Protein AF-A0A192B1Q5-F1 (afdb_monomer)

Sequence (68 aa):
MYSYQERVRAVELYLKLGKRSKATIRQLGYPTKNSLKAWCNEFEKIGDLQ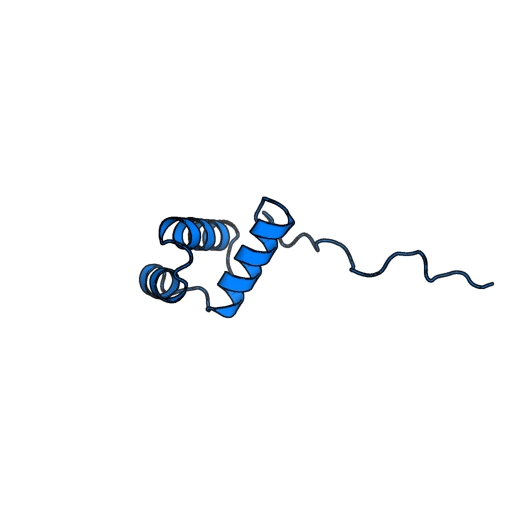RGYVRVKPKYSEEQKNVG

Solvent-accessible surface area (backbone atoms only — not comparable to full-atom values): 4388 Å² total; per-residue (Å²): 137,82,54,50,68,58,52,51,55,48,46,53,44,19,57,76,59,68,72,34,58,70,60,37,27,70,72,63,78,46,69,55,71,67,57,52,51,51,51,47,52,44,26,74,73,69,76,48,73,69,81,53,97,64,81,82,63,80,96,59,74,91,80,82,77,75,92,128

pLDDT: mean 72.52, std 16.24, range [40.19, 88.88]

Nearest PDB structures (foldseek):
  9f80-assembly1_A  TM=6.276E-01  e=3.088E+00  Mycobacterium tuberculosis H37Rv
  3onq-assembly3_D  TM=6.176E-01  e=3.728E+00  Bifidobacterium adolescentis ATCC 15703

Mean predicted aligned error: 10.76 Å

Foldseek 3Di:
DDAQVRLVQLQVVCVVVPNPQVVSCVVSVDDDSVSNVVQNVVCVVVVDRDNDVPPPDDPDPPPPPDPD

Secondary structure (DSSP, 8-state):
---HHHHHHHHHHHHHTTS-HHHHHHHHS---HHHHHHHHHHHHHHSS--SS------SS-TTSS---

Structure (mmCIF, N/CA/C/O backbone):
data_AF-A0A192B1Q5-F1
#
_entry.id   AF-A0A192B1Q5-F1
#
loop_
_atom_site.group_PDB
_atom_site.id
_atom_site.type_symbol
_atom_site.label_atom_id
_atom_site.label_alt_id
_atom_site.label_comp_id
_atom_site.label_asym_id
_atom_site.label_entity_id
_atom_site.label_seq_id
_atom_site.pdbx_PDB_ins_code
_atom_site.Cartn_x
_atom_site.Cartn_y
_atom_site.Cartn_z
_atom_site.occupancy
_atom_site.B_iso_or_equiv
_atom_site.auth_seq_id
_atom_site.auth_comp_id
_atom_site.auth_asym_id
_atom_site.auth_atom_id
_atom_site.pdbx_PDB_model_num
ATOM 1 N N . MET A 1 1 ? -4.218 -14.904 -1.386 1.00 62.03 1 MET A N 1
ATOM 2 C CA . MET A 1 1 ? -3.488 -14.205 -2.470 1.00 62.03 1 MET A CA 1
ATOM 3 C C . MET A 1 1 ? -4.371 -13.037 -2.894 1.00 62.03 1 MET A C 1
ATOM 5 O O . MET A 1 1 ? -5.530 -13.302 -3.156 1.00 62.03 1 MET A O 1
ATOM 9 N N . TYR A 1 2 ? -3.904 -11.783 -2.866 1.00 76.56 2 TYR A N 1
ATOM 10 C CA . TYR A 1 2 ? -4.743 -10.622 -3.229 1.00 76.56 2 TYR A CA 1
ATOM 11 C C . TYR A 1 2 ? -4.561 -10.263 -4.699 1.00 76.56 2 TYR A C 1
ATOM 13 O O . TYR A 1 2 ? -3.414 -10.228 -5.170 1.00 76.56 2 TYR A O 1
ATOM 21 N N . SER A 1 3 ? -5.657 -9.962 -5.385 1.00 82.25 3 SER A N 1
ATOM 22 C CA . SER A 1 3 ? -5.670 -9.535 -6.785 1.00 82.25 3 SER A CA 1
ATOM 23 C C . SER A 1 3 ? -5.018 -8.166 -6.936 1.00 82.25 3 SER A C 1
ATOM 25 O O . SER A 1 3 ? -5.029 -7.360 -6.009 1.00 82.25 3 SER A O 1
ATOM 27 N N . TYR A 1 4 ? -4.467 -7.862 -8.111 1.00 80.50 4 TYR A N 1
ATOM 28 C CA . TYR A 1 4 ? -3.840 -6.560 -8.361 1.00 80.50 4 TYR A CA 1
ATOM 29 C C . TYR A 1 4 ? -4.778 -5.385 -8.048 1.00 80.50 4 TYR A C 1
ATOM 31 O O . TYR A 1 4 ? -4.397 -4.469 -7.323 1.00 80.50 4 TYR A O 1
ATOM 39 N N . GLN A 1 5 ? -6.030 -5.463 -8.509 1.00 82.62 5 GLN A N 1
ATOM 40 C CA . GLN A 1 5 ? -7.040 -4.435 -8.253 1.00 82.62 5 GLN A CA 1
ATOM 41 C C . GLN A 1 5 ? -7.288 -4.217 -6.756 1.00 82.62 5 GLN A C 1
ATOM 43 O O . GLN A 1 5 ? -7.441 -3.082 -6.318 1.00 82.62 5 GLN A O 1
ATOM 48 N N . GLU A 1 6 ? -7.277 -5.284 -5.954 1.00 84.75 6 GLU A N 1
ATOM 49 C CA . GLU A 1 6 ? -7.432 -5.190 -4.501 1.00 84.75 6 GLU A CA 1
ATOM 50 C C . GLU A 1 6 ? -6.250 -4.464 -3.847 1.00 84.75 6 GLU A C 1
ATOM 52 O O . GLU A 1 6 ? -6.448 -3.672 -2.927 1.00 84.75 6 GLU A O 1
ATOM 57 N N . ARG A 1 7 ? -5.025 -4.690 -4.343 1.00 84.56 7 ARG A N 1
ATOM 58 C CA . ARG A 1 7 ? -3.814 -4.015 -3.847 1.00 84.56 7 ARG A CA 1
ATOM 59 C C . ARG A 1 7 ? -3.813 -2.535 -4.198 1.00 84.56 7 ARG A C 1
ATOM 61 O O . ARG A 1 7 ? -3.563 -1.718 -3.317 1.00 84.56 7 ARG A O 1
ATOM 68 N N . VAL A 1 8 ? -4.137 -2.198 -5.448 1.00 83.38 8 VAL A N 1
ATOM 69 C CA . VAL A 1 8 ? -4.248 -0.805 -5.914 1.00 83.38 8 VAL A CA 1
ATOM 70 C C . VAL A 1 8 ? -5.289 -0.062 -5.095 1.00 83.38 8 VAL A C 1
ATOM 72 O O . VAL A 1 8 ? -4.968 0.949 -4.478 1.00 83.38 8 VAL A O 1
ATOM 75 N N . ARG A 1 9 ? -6.490 -0.633 -4.964 1.00 87.25 9 ARG A N 1
ATOM 76 C CA . ARG A 1 9 ? -7.578 -0.025 -4.194 1.00 87.25 9 ARG A CA 1
ATOM 77 C C . ARG A 1 9 ? -7.197 0.191 -2.728 1.00 87.25 9 ARG A C 1
ATOM 79 O O . ARG A 1 9 ? -7.563 1.208 -2.145 1.00 87.25 9 ARG A O 1
ATOM 86 N N . ALA A 1 10 ? -6.443 -0.735 -2.131 1.00 88.88 10 ALA A N 1
ATOM 87 C CA . ALA A 1 10 ? -5.951 -0.597 -0.763 1.00 88.88 10 ALA A CA 1
ATOM 88 C C . ALA A 1 10 ? -4.914 0.524 -0.610 1.00 88.88 10 ALA A C 1
ATOM 90 O O . ALA A 1 10 ? -4.980 1.282 0.357 1.00 88.88 10 ALA A O 1
ATOM 91 N N . VAL A 1 11 ? -3.976 0.658 -1.549 1.00 84.75 11 VAL A N 1
ATOM 92 C CA . VAL A 1 11 ? -2.948 1.710 -1.507 1.00 84.75 11 VAL A CA 1
ATOM 93 C C . VAL A 1 11 ? -3.533 3.084 -1.832 1.00 84.75 11 VAL A C 1
ATOM 95 O O . VAL A 1 11 ? -3.242 4.039 -1.116 1.00 84.75 11 VAL A O 1
ATOM 98 N N . GLU A 1 12 ? -4.416 3.194 -2.824 1.00 85.38 12 GLU A N 1
ATOM 99 C CA . GLU A 1 12 ? -5.144 4.435 -3.114 1.00 85.38 12 GLU A CA 1
ATOM 100 C C . GLU A 1 12 ? -5.951 4.900 -1.901 1.00 85.38 12 G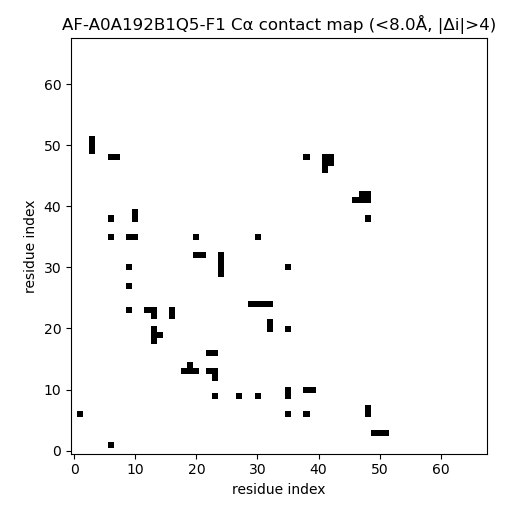LU A C 1
ATOM 102 O O . GLU A 1 12 ? -5.887 6.067 -1.511 1.00 85.38 12 GLU A O 1
ATOM 107 N N . LEU A 1 13 ? -6.674 3.979 -1.254 1.00 87.56 13 LEU A N 1
ATOM 108 C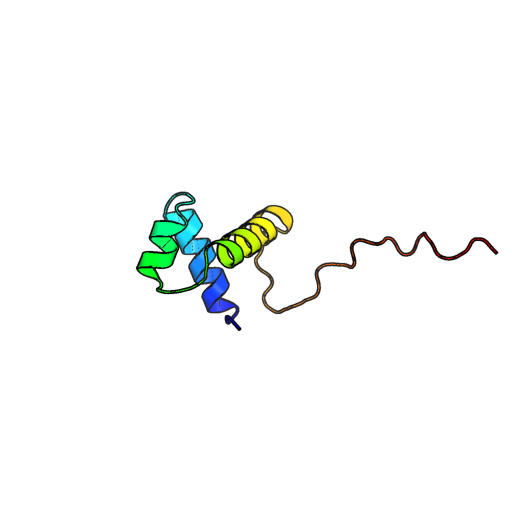 CA . LEU A 1 13 ? -7.436 4.290 -0.051 1.00 87.56 13 LEU A CA 1
ATOM 109 C C . LEU A 1 13 ? -6.513 4.697 1.107 1.00 87.56 13 LEU A C 1
ATOM 111 O O . LEU A 1 13 ? -6.817 5.645 1.829 1.00 87.56 13 LEU A O 1
ATOM 115 N N . TYR A 1 14 ? -5.364 4.037 1.260 1.00 86.00 14 TYR A N 1
ATOM 116 C CA . TYR A 1 14 ? -4.357 4.391 2.259 1.00 86.00 14 TYR A CA 1
ATOM 117 C C . TYR A 1 14 ? -3.789 5.799 2.054 1.00 86.00 14 TYR A C 1
ATOM 119 O O . TYR A 1 14 ? -3.654 6.546 3.027 1.00 86.00 14 TYR A O 1
ATOM 127 N N . LEU A 1 15 ? -3.497 6.182 0.808 1.00 83.81 15 LEU A N 1
ATOM 128 C CA . LEU A 1 15 ? -3.044 7.529 0.456 1.00 83.81 15 LEU A CA 1
ATOM 129 C C . LEU A 1 15 ? -4.152 8.561 0.694 1.00 83.81 15 LEU A C 1
ATOM 131 O O . LEU A 1 15 ? -3.914 9.566 1.362 1.00 83.81 15 LEU A O 1
ATOM 135 N N . LYS A 1 16 ? -5.384 8.270 0.258 1.00 85.88 16 LYS A N 1
ATOM 136 C CA . LYS A 1 16 ? -6.559 9.134 0.450 1.00 85.88 16 LYS A CA 1
ATOM 137 C C . LYS A 1 16 ? -6.892 9.372 1.925 1.00 85.88 16 LYS A C 1
ATOM 139 O O . LYS A 1 16 ? -7.309 10.464 2.294 1.00 85.88 16 LYS A O 1
ATOM 144 N N . LEU A 1 17 ? -6.686 8.370 2.781 1.00 84.06 17 LEU A N 1
ATOM 145 C CA . LEU A 1 17 ? -6.888 8.460 4.232 1.00 84.06 17 LEU A CA 1
ATOM 146 C C . LEU A 1 17 ? -5.688 9.071 4.982 1.00 84.06 17 LEU A C 1
ATOM 148 O O . LEU A 1 17 ? -5.692 9.091 6.216 1.00 84.06 17 LEU A O 1
ATOM 152 N N . GLY A 1 18 ? -4.650 9.532 4.276 1.00 85.31 18 GLY A N 1
ATOM 153 C CA . GLY A 1 18 ? -3.473 10.161 4.877 1.00 85.31 18 GLY A CA 1
ATOM 154 C C . GLY A 1 18 ? -2.568 9.169 5.608 1.00 85.31 18 GLY A C 1
ATOM 155 O O . GLY A 1 18 ? -2.187 9.394 6.754 1.00 85.31 18 GLY A O 1
ATOM 156 N N . LYS A 1 19 ? -2.254 8.033 4.973 1.00 80.19 19 LYS A N 1
ATOM 157 C CA . LYS A 1 19 ? -1.374 6.977 5.504 1.00 80.19 19 LYS A CA 1
ATOM 158 C C . LYS A 1 19 ? -1.919 6.268 6.764 1.00 80.19 19 LYS A C 1
ATOM 160 O O . LYS A 1 19 ? -1.174 5.663 7.547 1.00 80.19 19 LYS A O 1
ATOM 165 N N . ARG A 1 20 ? -3.247 6.258 6.952 1.00 85.25 20 ARG A N 1
ATOM 166 C CA . ARG A 1 20 ? -3.932 5.587 8.078 1.00 85.25 20 ARG A CA 1
ATOM 167 C C . ARG A 1 20 ? -4.251 4.118 7.778 1.00 85.25 20 ARG A C 1
ATOM 169 O O . ARG A 1 20 ? -5.348 3.760 7.349 1.00 85.25 20 ARG A O 1
ATOM 176 N N . SER A 1 21 ? -3.300 3.240 8.103 1.00 83.38 21 SER A N 1
ATOM 177 C CA . SER A 1 21 ? -3.410 1.786 7.865 1.00 83.38 21 SER A CA 1
ATOM 178 C C . SER A 1 21 ? -4.620 1.145 8.551 1.00 83.38 21 SER A C 1
ATOM 180 O O . SER A 1 21 ? -5.383 0.444 7.899 1.00 83.38 21 SER A O 1
ATOM 182 N N . LYS A 1 22 ? -4.864 1.429 9.838 1.00 85.12 22 LYS A N 1
ATOM 183 C CA . LYS A 1 22 ? -6.029 0.884 10.565 1.00 85.12 22 LYS A CA 1
ATOM 184 C C . LYS A 1 22 ? -7.367 1.258 9.920 1.00 85.12 22 LYS A C 1
ATOM 186 O O . LYS A 1 22 ? -8.261 0.422 9.873 1.00 85.12 22 LYS A O 1
ATOM 191 N N . ALA A 1 23 ? -7.497 2.490 9.428 1.00 87.19 23 ALA A N 1
ATOM 192 C CA . ALA A 1 23 ? -8.724 2.954 8.786 1.00 87.19 23 ALA A CA 1
ATOM 193 C C . ALA A 1 23 ? -8.961 2.228 7.454 1.00 87.19 23 ALA A C 1
ATOM 195 O O . ALA A 1 23 ? -10.062 1.752 7.206 1.00 87.19 23 ALA A O 1
ATOM 196 N N . THR A 1 24 ? -7.895 2.046 6.669 1.00 88.12 24 THR A N 1
ATOM 197 C CA . THR A 1 24 ? -7.927 1.299 5.400 1.00 88.12 24 THR A CA 1
ATOM 198 C C . THR A 1 24 ? -8.362 -0.154 5.626 1.00 88.12 24 THR A C 1
ATOM 200 O O . THR A 1 24 ? -9.275 -0.636 4.965 1.00 88.12 24 THR A O 1
ATOM 203 N N . ILE A 1 25 ? -7.771 -0.828 6.621 1.00 88.25 25 ILE A N 1
ATOM 204 C CA . ILE A 1 25 ? -8.084 -2.227 6.963 1.00 88.25 25 ILE A CA 1
ATOM 205 C C . ILE A 1 25 ? -9.518 -2.361 7.481 1.00 88.25 25 ILE A C 1
ATOM 207 O O . ILE A 1 25 ? -10.220 -3.291 7.105 1.00 88.25 25 ILE A O 1
ATOM 211 N N . ARG A 1 26 ? -9.981 -1.427 8.321 1.00 88.38 26 ARG A N 1
ATOM 212 C CA . ARG A 1 26 ? -11.359 -1.432 8.831 1.00 88.38 26 ARG A CA 1
ATOM 213 C C . ARG A 1 26 ? -12.389 -1.215 7.720 1.00 88.38 26 ARG A C 1
ATOM 215 O O . ARG A 1 26 ? -13.490 -1.737 7.820 1.00 88.38 26 ARG A O 1
ATOM 222 N N . GLN A 1 27 ? -12.041 -0.437 6.698 1.00 86.31 27 GLN A N 1
ATOM 223 C CA . GLN A 1 27 ? -12.943 -0.097 5.601 1.00 86.31 27 GLN A CA 1
ATOM 224 C C . GLN A 1 27 ? -13.000 -1.179 4.517 1.00 86.31 27 GLN A C 1
ATOM 226 O O . GLN A 1 27 ? -14.061 -1.401 3.946 1.00 86.31 27 GLN A O 1
ATOM 231 N N . LEU A 1 28 ? -11.881 -1.847 4.236 1.00 86.25 28 LEU A N 1
ATOM 232 C CA . LEU A 1 28 ? -11.814 -2.910 3.230 1.00 86.25 28 LEU A CA 1
ATOM 233 C C . LEU A 1 28 ? -12.036 -4.311 3.821 1.00 86.25 28 LEU A C 1
ATOM 235 O O . LEU A 1 28 ? -12.432 -5.212 3.096 1.00 86.25 28 LEU A O 1
ATOM 239 N N . GLY A 1 29 ? -11.785 -4.526 5.116 1.00 86.31 29 GLY A N 1
ATOM 240 C CA . GLY A 1 29 ? -11.842 -5.850 5.762 1.00 86.31 29 GLY A CA 1
ATOM 241 C C . GLY A 1 29 ? -10.630 -6.747 5.464 1.00 86.31 29 GLY A C 1
ATOM 242 O O . GLY A 1 29 ? -10.444 -7.793 6.078 1.00 86.31 29 GLY A O 1
ATOM 243 N N . TYR A 1 30 ? -9.774 -6.298 4.555 1.00 75.31 30 TYR A N 1
ATOM 244 C CA . TYR A 1 30 ? -8.478 -6.828 4.142 1.00 75.31 30 TYR A CA 1
ATOM 245 C C . TYR A 1 30 ? -7.638 -5.616 3.685 1.00 75.31 30 TYR A C 1
ATOM 247 O O . TYR A 1 30 ? -8.188 -4.524 3.562 1.00 75.31 30 TYR A O 1
ATOM 255 N N . PRO A 1 31 ? -6.334 -5.699 3.384 1.00 77.44 31 PRO A N 1
ATOM 256 C CA . PRO A 1 31 ? -5.338 -6.712 3.729 1.00 77.44 31 PRO A CA 1
ATOM 257 C C . PRO A 1 31 ? -4.837 -6.566 5.182 1.00 77.44 31 PRO A C 1
ATOM 259 O O . PRO A 1 31 ? -5.304 -5.720 5.937 1.00 77.44 31 PRO A O 1
ATOM 262 N N . THR A 1 32 ? -3.832 -7.343 5.595 1.00 82.94 32 THR A N 1
ATOM 263 C CA . THR A 1 32 ? -3.144 -7.107 6.877 1.00 82.94 32 THR A CA 1
ATOM 264 C C . THR A 1 32 ? -2.222 -5.884 6.811 1.00 82.94 32 THR A C 1
ATOM 266 O O . THR A 1 32 ? -1.749 -5.477 5.746 1.00 82.94 32 THR A O 1
ATOM 269 N N . LYS A 1 33 ? -1.904 -5.308 7.980 1.00 82.44 33 LYS A N 1
ATOM 270 C CA . LYS A 1 33 ? -1.018 -4.135 8.116 1.00 82.44 33 LYS A CA 1
ATOM 271 C C . LYS A 1 33 ? 0.325 -4.316 7.397 1.00 82.44 33 LYS A C 1
ATOM 273 O O . LYS A 1 33 ? 0.821 -3.367 6.797 1.00 82.44 33 LYS A O 1
ATOM 278 N N . ASN A 1 34 ? 0.892 -5.521 7.444 1.00 83.81 34 ASN A N 1
ATOM 279 C CA . ASN A 1 34 ? 2.183 -5.824 6.825 1.00 83.81 34 ASN A CA 1
ATOM 280 C C . ASN A 1 34 ? 2.097 -5.824 5.297 1.00 83.81 34 ASN A C 1
ATOM 282 O O . ASN A 1 34 ? 2.961 -5.242 4.648 1.00 83.81 34 ASN A O 1
ATOM 286 N N . SER A 1 35 ? 1.036 -6.400 4.728 1.00 86.50 35 SER A N 1
ATOM 287 C CA . SER A 1 35 ? 0.803 -6.379 3.282 1.00 86.50 35 SER A CA 1
ATOM 288 C C . SER A 1 35 ? 0.608 -4.956 2.766 1.00 86.50 35 SER A C 1
ATOM 290 O O . SER A 1 35 ? 1.249 -4.576 1.794 1.00 86.50 35 SER A O 1
ATOM 292 N N . LEU A 1 36 ? -0.189 -4.138 3.463 1.00 85.31 36 LEU A N 1
ATOM 293 C CA . LEU A 1 36 ? -0.395 -2.739 3.081 1.00 85.31 36 LEU A CA 1
ATOM 294 C C . LEU A 1 36 ? 0.919 -1.945 3.096 1.00 85.31 36 LEU A C 1
ATOM 296 O O . LEU A 1 36 ? 1.188 -1.164 2.188 1.00 85.31 36 LEU A O 1
ATOM 300 N N . LYS A 1 37 ? 1.761 -2.177 4.111 1.00 84.94 37 LYS A N 1
ATOM 301 C CA . LYS A 1 37 ? 3.067 -1.521 4.240 1.00 84.94 37 LYS A CA 1
ATOM 30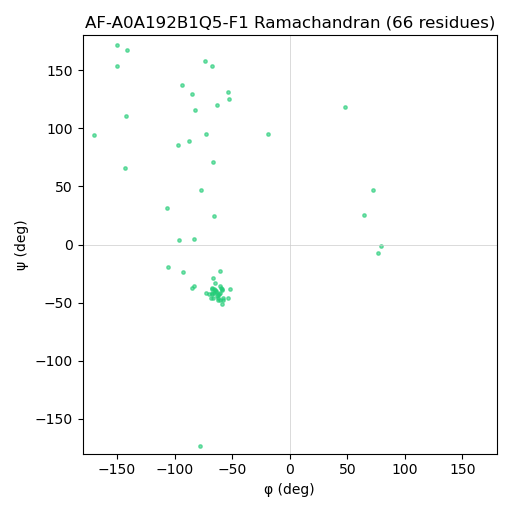2 C C . LYS A 1 37 ? 4.044 -1.966 3.148 1.00 84.94 37 LYS A C 1
ATOM 304 O O . LYS A 1 37 ? 4.788 -1.133 2.641 1.00 84.94 37 LYS A O 1
ATOM 309 N N . ALA A 1 38 ? 4.024 -3.247 2.771 1.00 84.81 38 ALA A N 1
ATOM 310 C CA . ALA A 1 38 ? 4.821 -3.766 1.662 1.00 84.81 38 ALA A CA 1
ATOM 311 C C . ALA A 1 38 ? 4.423 -3.107 0.333 1.00 84.81 38 ALA A C 1
ATOM 313 O O . ALA A 1 38 ? 5.291 -2.582 -0.355 1.00 84.81 38 ALA A O 1
ATOM 314 N N . TRP A 1 39 ? 3.123 -3.035 0.035 1.00 86.38 39 TRP A N 1
ATOM 315 C CA . TRP A 1 39 ? 2.619 -2.410 -1.192 1.00 86.38 39 TRP A CA 1
ATOM 316 C C . TRP A 1 39 ? 2.913 -0.910 -1.249 1.00 86.38 39 TRP A C 1
ATOM 318 O O . TRP A 1 39 ? 3.332 -0.414 -2.287 1.00 86.38 39 TRP A O 1
ATOM 328 N N . CYS A 1 40 ? 2.770 -0.187 -0.134 1.00 81.69 40 CYS A N 1
ATOM 329 C CA . CYS A 1 40 ? 3.128 1.235 -0.089 1.00 81.69 40 CYS A CA 1
ATOM 330 C C . CYS A 1 40 ? 4.627 1.463 -0.316 1.00 81.69 40 CYS A C 1
ATOM 332 O O . CYS A 1 40 ? 4.993 2.383 -1.032 1.00 81.69 40 CYS A O 1
ATOM 334 N N . ASN A 1 41 ? 5.487 0.610 0.248 1.00 82.56 41 ASN A N 1
ATOM 335 C CA . ASN A 1 41 ? 6.933 0.691 0.040 1.00 82.56 41 ASN A CA 1
ATOM 336 C C . ASN A 1 41 ? 7.324 0.363 -1.412 1.00 82.56 41 ASN A C 1
ATOM 338 O O . ASN A 1 41 ? 8.229 0.986 -1.957 1.00 82.56 41 ASN A O 1
ATOM 342 N N . GLU A 1 42 ? 6.649 -0.596 -2.054 1.00 81.38 42 GLU A N 1
ATOM 343 C CA . GLU A 1 42 ? 6.816 -0.842 -3.494 1.00 81.38 42 GLU A CA 1
ATOM 344 C C . GLU A 1 42 ? 6.383 0.374 -4.320 1.00 81.38 42 GLU A C 1
ATOM 346 O O . GLU A 1 42 ? 7.138 0.815 -5.184 1.00 81.38 42 GLU A O 1
ATOM 351 N N . PHE A 1 43 ? 5.228 0.961 -4.000 1.00 80.50 43 PHE A N 1
ATOM 352 C CA . PHE A 1 43 ? 4.712 2.150 -4.675 1.00 80.50 43 PHE A CA 1
ATOM 353 C C . PHE A 1 43 ? 5.639 3.364 -4.512 1.00 80.50 43 PHE A C 1
ATOM 355 O O . PHE A 1 43 ? 5.936 4.035 -5.492 1.00 80.50 43 PHE A O 1
ATOM 362 N N . GLU A 1 44 ? 6.171 3.618 -3.310 1.00 75.62 44 GLU A N 1
ATOM 363 C CA . GLU A 1 44 ? 7.131 4.709 -3.062 1.00 75.62 44 GLU A CA 1
ATOM 364 C C . GLU A 1 44 ? 8.481 4.483 -3.771 1.00 75.62 44 GLU A C 1
A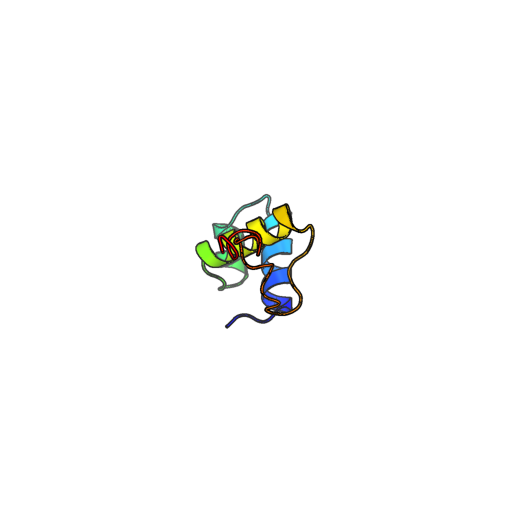TOM 366 O O . GLU A 1 44 ? 9.145 5.449 -4.135 1.00 75.62 44 GLU A O 1
ATOM 371 N N . LYS A 1 45 ? 8.897 3.228 -3.993 1.00 75.81 45 LYS A N 1
ATOM 372 C CA . LYS A 1 45 ? 10.171 2.907 -4.663 1.00 75.81 45 LYS A CA 1
ATOM 373 C C . LYS A 1 45 ? 10.098 2.903 -6.185 1.00 75.81 45 LYS A C 1
ATOM 375 O O . LYS A 1 45 ? 11.084 3.243 -6.830 1.00 75.81 45 LYS A O 1
ATOM 380 N N . ILE A 1 46 ? 8.993 2.423 -6.746 1.00 71.50 46 ILE A N 1
ATOM 381 C CA . ILE A 1 46 ? 8.853 2.160 -8.186 1.00 71.50 46 ILE A CA 1
ATOM 382 C C . ILE A 1 46 ? 7.972 3.227 -8.849 1.00 71.50 46 ILE A C 1
ATOM 384 O O . ILE A 1 46 ? 8.047 3.418 -10.057 1.00 71.50 46 ILE A O 1
ATOM 388 N N . GLY A 1 47 ? 7.161 3.946 -8.068 1.00 65.12 47 GLY A N 1
ATOM 389 C CA . GLY A 1 47 ? 6.158 4.886 -8.567 1.00 65.12 47 GLY A CA 1
ATOM 390 C C . GLY A 1 47 ? 4.877 4.210 -9.061 1.00 65.12 47 GLY A C 1
ATOM 391 O O . GLY A 1 47 ? 3.950 4.904 -9.465 1.00 65.12 47 GLY A O 1
ATOM 392 N N . ASP A 1 48 ? 4.809 2.876 -9.020 1.00 63.38 48 ASP A N 1
ATOM 393 C CA . ASP A 1 48 ? 3.635 2.101 -9.411 1.00 63.38 48 ASP A CA 1
ATOM 394 C C . ASP A 1 48 ? 3.547 0.784 -8.623 1.00 63.38 48 ASP A C 1
ATOM 396 O O . ASP A 1 48 ? 4.549 0.236 -8.152 1.00 63.38 48 ASP A O 1
ATOM 400 N N . LEU A 1 49 ? 2.328 0.270 -8.465 1.00 65.38 49 LEU A N 1
ATOM 401 C CA . LEU A 1 49 ? 2.086 -1.059 -7.917 1.00 65.38 49 LEU A CA 1
ATOM 402 C C . LEU A 1 49 ? 2.208 -2.062 -9.049 1.00 65.38 49 LEU A C 1
ATOM 404 O O . LEU A 1 49 ? 1.565 -1.926 -10.088 1.00 65.38 49 LEU A O 1
ATOM 408 N N . GLN A 1 50 ? 2.996 -3.113 -8.851 1.00 58.50 50 GLN A N 1
ATOM 409 C CA . GLN A 1 50 ? 3.166 -4.105 -9.900 1.00 58.50 50 GLN A CA 1
ATOM 410 C C . GLN A 1 50 ? 1.856 -4.825 -10.245 1.00 58.50 50 GL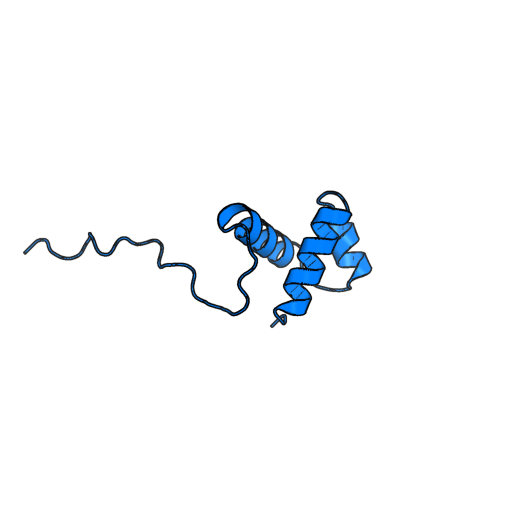N A C 1
ATOM 412 O O . GLN A 1 50 ? 1.258 -5.508 -9.408 1.00 58.50 50 GLN A O 1
ATOM 417 N N . ARG A 1 51 ? 1.454 -4.701 -11.518 1.00 56.03 51 ARG A N 1
ATOM 418 C CA . ARG A 1 51 ? 0.242 -5.282 -12.131 1.00 56.03 51 ARG A CA 1
ATOM 419 C C . ARG A 1 51 ? 0.164 -6.806 -12.088 1.00 56.03 51 ARG A C 1
ATOM 421 O O . ARG A 1 51 ? -0.918 -7.383 -12.113 1.00 56.03 51 ARG A O 1
ATOM 428 N N . GLY A 1 52 ? 1.313 -7.452 -11.961 1.00 50.19 52 GLY A N 1
ATOM 429 C CA . GLY A 1 52 ? 1.464 -8.876 -11.709 1.00 50.19 52 GLY A CA 1
ATOM 430 C C . GLY A 1 52 ? 2.626 -9.088 -10.752 1.00 50.19 52 GLY A C 1
ATOM 431 O O . GLY A 1 52 ? 3.400 -8.169 -10.504 1.00 50.19 52 GLY A O 1
ATOM 432 N N . TYR A 1 53 ? 2.758 -10.296 -10.211 1.00 48.28 53 TYR A N 1
ATOM 433 C CA . TYR A 1 53 ? 3.920 -10.712 -9.424 1.00 48.28 53 TYR A CA 1
ATOM 434 C C . TYR A 1 53 ? 5.161 -10.769 -10.334 1.00 48.28 53 TYR A C 1
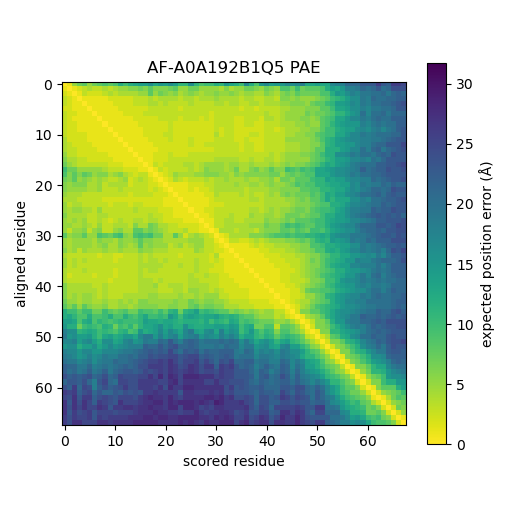ATOM 436 O O . TYR A 1 53 ? 5.620 -11.837 -10.726 1.00 48.28 53 TYR A O 1
ATOM 444 N N . VAL A 1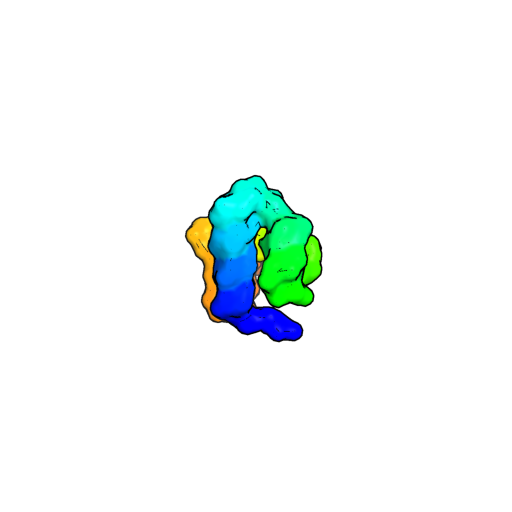 54 ? 5.670 -9.617 -10.753 1.00 44.88 54 VAL A N 1
ATOM 445 C CA . VAL A 1 54 ? 6.826 -9.516 -11.636 1.00 44.88 54 VAL A CA 1
ATOM 446 C C . VAL A 1 54 ? 8.004 -9.278 -10.723 1.00 44.88 54 VAL A C 1
ATOM 448 O O . VAL A 1 54 ? 8.320 -8.129 -10.477 1.00 44.88 54 VAL A O 1
ATOM 451 N N . ARG A 1 55 ? 8.613 -10.348 -10.186 1.00 47.59 55 ARG A N 1
ATOM 452 C CA . ARG A 1 55 ? 9.881 -10.318 -9.424 1.00 47.59 55 ARG A CA 1
ATOM 453 C C . ARG A 1 55 ? 10.665 -9.026 -9.710 1.00 47.59 55 ARG A C 1
ATOM 455 O O . ARG A 1 55 ? 11.366 -8.955 -10.720 1.00 47.59 55 ARG A O 1
ATOM 462 N N . VAL A 1 56 ? 10.517 -7.988 -8.876 1.00 46.41 56 VAL A N 1
ATOM 463 C CA . VAL A 1 56 ? 11.332 -6.779 -9.034 1.00 46.41 56 VAL A CA 1
ATOM 464 C C . VAL A 1 56 ? 12.707 -7.190 -8.571 1.00 46.41 56 VAL A C 1
ATOM 466 O O . VAL A 1 56 ? 12.966 -7.220 -7.375 1.00 46.41 56 VAL A O 1
ATOM 469 N N . LYS A 1 57 ? 13.510 -7.569 -9.562 1.00 47.66 57 LYS A N 1
ATOM 470 C CA . LYS A 1 57 ? 14.965 -7.669 -9.608 1.00 47.66 57 LYS A CA 1
ATOM 471 C C . LYS A 1 57 ? 15.623 -8.393 -8.420 1.00 47.66 57 LYS A C 1
ATOM 473 O O . LYS A 1 57 ? 15.560 -7.906 -7.292 1.00 47.66 57 LYS A O 1
ATOM 478 N N . PRO A 1 58 ? 16.334 -9.518 -8.643 1.00 46.00 58 PRO A N 1
ATOM 479 C CA . PRO A 1 58 ? 17.216 -10.045 -7.612 1.00 46.00 58 PRO A CA 1
ATOM 480 C C . PRO A 1 58 ? 18.149 -8.920 -7.153 1.00 46.00 58 PRO A C 1
ATOM 482 O O . PRO A 1 58 ? 18.806 -8.257 -7.951 1.00 46.00 58 PRO A O 1
ATOM 485 N N . LYS A 1 59 ? 18.155 -8.675 -5.844 1.00 44.12 59 LYS A N 1
ATOM 486 C CA . LYS A 1 59 ? 19.036 -7.724 -5.162 1.00 44.12 59 LYS A CA 1
ATOM 487 C C . LYS A 1 59 ? 20.441 -8.321 -5.023 1.00 44.12 59 LYS A C 1
ATOM 489 O O . LYS A 1 59 ? 21.007 -8.335 -3.938 1.00 44.12 59 LYS A O 1
ATOM 494 N N . TYR A 1 60 ? 20.945 -8.883 -6.112 1.00 40.38 60 TYR A N 1
ATOM 495 C CA . TYR A 1 60 ? 22.295 -9.391 -6.252 1.00 40.38 60 TYR A CA 1
ATOM 496 C C . TYR A 1 60 ? 22.725 -9.047 -7.670 1.00 40.38 60 TYR A C 1
ATOM 498 O O . TYR A 1 60 ? 22.153 -9.554 -8.633 1.00 40.38 60 TYR A O 1
ATOM 506 N N . SER A 1 61 ? 23.671 -8.116 -7.779 1.00 46.22 61 SER A N 1
ATOM 507 C CA . SER A 1 61 ? 24.392 -7.876 -9.021 1.00 46.22 61 SER A CA 1
ATOM 508 C C . SER A 1 61 ? 24.976 -9.204 -9.496 1.00 46.22 61 SER A C 1
ATOM 510 O O . SER A 1 61 ? 25.662 -9.884 -8.734 1.00 46.22 61 SER A O 1
ATOM 512 N N . GLU A 1 62 ? 24.777 -9.535 -10.768 1.00 47.25 62 GLU A N 1
ATOM 513 C CA . GLU A 1 62 ? 25.510 -10.592 -11.484 1.00 47.25 62 GLU A CA 1
ATOM 514 C C . GLU A 1 62 ? 27.013 -10.241 -11.645 1.00 47.25 62 GLU A C 1
ATOM 516 O O . GLU A 1 62 ? 27.681 -10.721 -12.549 1.00 47.25 62 GLU A O 1
ATOM 521 N N . GLU A 1 63 ? 27.578 -9.398 -10.773 1.00 50.50 63 GLU A N 1
ATOM 522 C CA . GLU A 1 63 ? 28.998 -9.022 -10.752 1.00 50.50 63 GLU A CA 1
ATOM 523 C C . GLU A 1 63 ? 29.819 -9.856 -9.750 1.00 50.50 63 GLU A C 1
ATOM 525 O O . GLU A 1 63 ? 31.014 -9.635 -9.598 1.00 50.50 63 GLU A O 1
ATOM 530 N N . GLN A 1 64 ? 29.228 -10.856 -9.082 1.00 56.19 64 GLN A N 1
ATOM 531 C CA . GLN A 1 64 ? 29.960 -11.769 -8.184 1.00 56.19 64 GLN A CA 1
ATOM 532 C C . GLN A 1 64 ? 30.173 -13.177 -8.756 1.00 56.19 64 GLN A C 1
ATOM 534 O O . GLN A 1 64 ? 30.240 -14.150 -8.003 1.00 56.19 64 GLN A O 1
ATOM 539 N N . LYS A 1 65 ? 30.302 -13.323 -10.079 1.00 51.81 65 LYS A N 1
ATOM 540 C CA . LYS A 1 65 ? 30.674 -14.622 -10.654 1.00 51.81 65 LYS A CA 1
ATOM 541 C C . LYS A 1 65 ? 31.597 -14.530 -11.870 1.00 51.81 65 LYS A C 1
ATOM 543 O O . LYS A 1 65 ? 31.227 -14.932 -12.962 1.00 51.81 65 LYS A O 1
ATOM 548 N N . ASN A 1 66 ? 32.821 -14.051 -11.654 1.00 45.50 66 ASN A N 1
ATOM 549 C CA . ASN A 1 66 ? 34.015 -14.823 -12.021 1.00 45.50 66 ASN A CA 1
ATOM 550 C C . ASN A 1 66 ? 35.280 -14.166 -11.449 1.00 45.50 66 ASN A C 1
ATOM 552 O O . ASN A 1 66 ? 35.866 -13.269 -12.044 1.00 45.50 66 ASN A O 1
ATOM 556 N N . VAL A 1 67 ? 35.691 -14.635 -10.270 1.00 50.75 67 VAL A N 1
ATOM 557 C CA . VAL A 1 67 ? 37.113 -14.883 -10.021 1.00 50.75 67 VAL A CA 1
ATOM 558 C C . VAL A 1 67 ? 37.380 -16.251 -10.637 1.00 50.75 67 VAL A C 1
ATOM 560 O O . VAL A 1 67 ? 36.775 -17.237 -10.214 1.00 50.75 67 VAL A O 1
ATOM 563 N N . GLY A 1 68 ? 38.230 -16.264 -11.656 1.00 40.19 68 GLY A N 1
ATOM 564 C CA . GLY A 1 68 ? 38.709 -17.436 -12.375 1.00 40.19 68 GLY A CA 1
ATOM 565 C C . GLY A 1 68 ? 39.776 -17.001 -13.354 1.00 4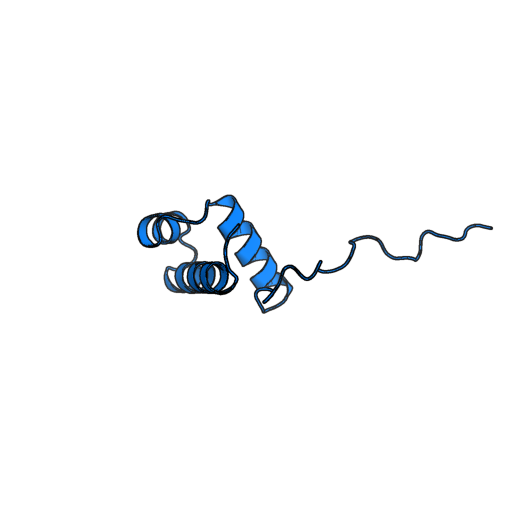0.19 68 GLY A C 1
ATOM 566 O O . GLY A 1 68 ? 39.386 -16.352 -14.348 1.00 40.19 68 GLY A O 1
#

Organism: NCBI:txid573737

Radius of gyration: 15.64 Å; Cα contacts (8 Å, |Δi|>4): 38; chains: 1; bounding box: 52×28×23 Å